Protein AF-A0A7J7T805-F1 (afdb_monomer_lite)

InterPro domains:
  IPR003048 P2X5 purinoceptor [PR01312] (1-13)
  IPR003048 P2X5 purinoceptor [PR01312] (58-68)
  IPR003048 P2X5 purinoceptor [PR01312] (119-128)
  IPR027309 P2X purinoreceptor extracellular domain superfamily [G3DSA:2.60.490.10] (59-157)
  IPR059116 ATP P2X receptor-like [PF00864] (14-160)
  IPR059116 ATP P2X receptor-like [PTHR10125] (1-160)

Secondary structure (DSSP, 8-state):
--SSHHHHHHHHHS------------HHHHHHHHHHHHHHHHHIIIIIIIIS-TTS-----------------EEEEETTTEEEEE-HHHHEESTT--S--EE---EE--TT--SEEEEPPTTSTT-B-SSGGGS-TTPBPTTSSSEEEEEEEEPTTS-EEEEEEE----EE-

Sequence (173 aa):
MGQASCKGLYQSLFDYKTEKYVIAKNKKVGLLYRLLQVSILTYLVVWVFLVKKSYQDTDTSLQSSIITKVKGVIFTNTSELGERLWDVADYVIPPQGENVFFVITNLVVTPNQRQETCAENESIPDAVCSEDSDCPPGEPVVTGNGVRTGRCLRAENMQRNITLNSFKSKYFN

Structure (mmCIF, N/CA/C/O backbone):
data_AF-A0A7J7T805-F1
#
_entry.id   AF-A0A7J7T805-F1
#
loop_
_atom_site.group_PDB
_atom_site.id
_atom_site.type_symbol
_atom_site.label_atom_id
_atom_site.label_alt_id
_atom_site.label_comp_id
_atom_site.label_asym_id
_atom_site.label_entity_id
_atom_site.label_seq_id
_atom_site.pdbx_PDB_ins_code
_atom_site.Cartn_x
_atom_site.Cartn_y
_atom_site.Cartn_z
_atom_site.occupancy
_atom_site.B_iso_or_equiv
_atom_site.auth_seq_id
_atom_site.auth_comp_id
_atom_site.auth_asym_id
_atom_site.auth_atom_id
_atom_site.pdbx_PDB_model_num
ATOM 1 N N . MET A 1 1 ? -88.571 -2.869 33.877 1.00 44.78 1 MET A N 1
ATOM 2 C CA . MET A 1 1 ? -87.508 -3.869 34.137 1.00 44.78 1 MET A CA 1
ATOM 3 C C . MET A 1 1 ? -86.268 -3.443 33.356 1.00 44.78 1 MET A C 1
ATOM 5 O O . MET A 1 1 ? -86.334 -3.485 32.141 1.00 44.78 1 MET A O 1
ATOM 9 N N . GLY A 1 2 ? -85.193 -2.935 33.977 1.00 53.47 2 GLY A N 1
ATOM 10 C CA . GLY A 1 2 ? -84.053 -2.442 33.171 1.00 53.47 2 GLY A CA 1
ATOM 11 C C . GLY A 1 2 ? -82.793 -1.940 33.889 1.00 53.47 2 GLY A C 1
ATOM 12 O O . GLY A 1 2 ? -81.775 -1.762 33.237 1.00 53.47 2 GLY A O 1
ATOM 13 N N . GLN A 1 3 ? -82.793 -1.751 35.213 1.00 50.09 3 GLN A N 1
ATOM 14 C CA . GLN A 1 3 ? -81.617 -1.203 35.916 1.00 50.09 3 GLN A CA 1
ATOM 15 C C . GLN A 1 3 ? -80.627 -2.250 36.467 1.00 50.09 3 GLN A C 1
ATOM 17 O O . GLN A 1 3 ? -79.550 -1.879 36.925 1.00 50.09 3 GLN A O 1
ATOM 22 N N . ALA A 1 4 ? -80.939 -3.550 36.400 1.00 52.41 4 ALA A N 1
ATOM 23 C CA . ALA A 1 4 ? -80.093 -4.598 36.987 1.00 52.41 4 ALA A CA 1
ATOM 24 C C . ALA A 1 4 ? -78.993 -5.147 36.047 1.00 52.41 4 ALA A C 1
ATOM 26 O O . ALA A 1 4 ? -78.004 -5.685 36.530 1.00 52.41 4 ALA A O 1
ATOM 27 N N . SER A 1 5 ? -79.120 -4.997 34.720 1.00 56.41 5 SER A N 1
ATOM 28 C CA . SER A 1 5 ? -78.220 -5.651 33.746 1.00 56.41 5 SER A CA 1
ATOM 29 C C . SER A 1 5 ? -76.964 -4.830 33.396 1.00 56.41 5 SER A C 1
ATOM 31 O O . SER A 1 5 ? -75.883 -5.393 33.241 1.00 56.41 5 SER A O 1
ATOM 33 N N . CYS A 1 6 ? -77.058 -3.494 33.368 1.00 57.91 6 CYS A N 1
ATOM 34 C CA . CYS A 1 6 ? -75.930 -2.626 32.997 1.00 57.91 6 CYS A CA 1
ATOM 35 C C . CYS A 1 6 ? -74.839 -2.555 34.089 1.00 57.91 6 CYS A C 1
ATOM 37 O O . CYS A 1 6 ? -73.653 -2.485 33.780 1.00 57.91 6 CYS A O 1
ATOM 39 N N . LYS A 1 7 ? -75.205 -2.663 35.377 1.00 56.72 7 LYS A N 1
ATOM 40 C CA . LYS A 1 7 ? -74.223 -2.692 36.480 1.00 56.72 7 LYS A CA 1
ATOM 41 C C . LYS A 1 7 ? -73.343 -3.953 36.476 1.00 56.72 7 LYS A C 1
ATOM 43 O O . LYS A 1 7 ? -72.155 -3.843 36.757 1.00 56.72 7 LYS A O 1
ATOM 48 N N . GLY A 1 8 ? -73.894 -5.115 36.111 1.00 61.69 8 GLY A N 1
ATOM 49 C CA . GLY A 1 8 ? -73.147 -6.383 36.082 1.00 61.69 8 GLY A CA 1
ATOM 50 C C . GLY A 1 8 ? -72.118 -6.475 34.947 1.00 61.69 8 GLY A C 1
ATOM 51 O O . GLY A 1 8 ? -71.044 -7.039 35.136 1.00 61.69 8 GLY A O 1
ATOM 52 N N . LEU A 1 9 ? -72.407 -5.863 33.791 1.00 60.50 9 LEU A N 1
ATOM 53 C CA . LEU A 1 9 ? -71.487 -5.802 32.644 1.00 60.50 9 LEU A CA 1
ATOM 54 C C . LEU A 1 9 ? -70.268 -4.904 32.907 1.00 60.50 9 LEU A C 1
ATOM 56 O O . LEU A 1 9 ? -69.151 -5.271 32.548 1.00 60.50 9 LEU A O 1
ATOM 60 N N . TYR A 1 10 ? -70.460 -3.762 33.577 1.00 60.12 10 TYR A N 1
ATOM 61 C CA . TYR A 1 10 ? -69.353 -2.869 33.939 1.00 60.12 10 TYR A CA 1
ATOM 62 C C . TYR A 1 10 ? -68.391 -3.502 34.952 1.00 60.12 10 TYR A C 1
ATOM 64 O O . TYR A 1 10 ? -67.185 -3.311 34.836 1.00 60.12 10 TYR A O 1
ATOM 72 N N . GLN A 1 11 ? -68.886 -4.291 35.910 1.00 61.44 11 GLN A N 1
ATOM 73 C CA . GLN A 1 11 ? -68.019 -4.995 36.864 1.00 61.44 11 GLN A CA 1
ATOM 74 C C . GLN A 1 11 ? -67.167 -6.082 36.199 1.00 61.44 11 GLN A C 1
ATOM 76 O O . GLN A 1 11 ? -65.992 -6.202 36.525 1.00 61.44 11 GLN A O 1
ATOM 81 N N . SER A 1 12 ? -67.704 -6.789 35.201 1.00 64.06 12 SER A N 1
ATOM 82 C CA . SER A 1 12 ? -66.972 -7.857 34.509 1.00 64.06 12 SER A CA 1
ATOM 83 C C . SER A 1 12 ? -65.852 -7.365 33.577 1.00 64.06 12 SER A C 1
ATOM 85 O O . SER A 1 12 ? -64.929 -8.129 33.310 1.00 64.06 12 SER A O 1
ATOM 87 N N . LEU A 1 13 ? -65.912 -6.130 33.056 1.00 69.38 13 LEU A N 1
ATOM 88 C CA . LEU A 1 13 ? -64.846 -5.549 32.214 1.00 69.38 13 LEU A CA 1
ATOM 89 C C . LEU A 1 13 ? -63.672 -4.990 33.031 1.00 69.38 13 LEU A C 1
ATOM 91 O O . LEU A 1 13 ? -62.555 -4.918 32.525 1.00 69.38 13 LEU A O 1
ATOM 95 N N . PHE A 1 14 ? -63.918 -4.609 34.286 1.00 68.56 14 PHE A N 1
ATOM 96 C CA . PHE A 1 14 ? -62.882 -4.173 35.227 1.00 68.56 14 PHE A CA 1
ATOM 97 C C . PHE A 1 14 ? -62.339 -5.318 36.096 1.00 68.56 14 PHE A C 1
ATOM 99 O O . PHE A 1 14 ? -61.495 -5.081 36.963 1.00 68.56 14 PHE A O 1
ATOM 106 N N . ASP A 1 15 ? -62.770 -6.558 35.848 1.00 70.81 15 ASP A N 1
ATOM 107 C CA . ASP A 1 15 ? -62.237 -7.740 36.519 1.00 70.81 15 ASP A CA 1
ATOM 108 C C . ASP A 1 15 ? -60.853 -8.095 35.960 1.00 70.81 15 ASP A C 1
ATOM 110 O O . ASP A 1 15 ? -60.664 -8.925 35.069 1.00 70.81 15 ASP A O 1
ATOM 114 N N . TYR A 1 16 ? -59.842 -7.450 36.531 1.00 77.88 16 TYR A N 1
ATOM 115 C CA . TYR A 1 16 ? -58.452 -7.843 36.388 1.00 77.88 16 TYR A CA 1
ATOM 116 C C . TYR A 1 16 ? -58.194 -9.084 37.250 1.00 77.88 16 TYR A C 1
ATOM 118 O O . TYR A 1 16 ? -58.009 -9.019 38.468 1.00 77.88 16 TYR A O 1
ATOM 126 N N . LYS A 1 17 ? -58.192 -10.250 36.606 1.00 72.38 17 LYS A N 1
ATOM 127 C CA . LYS A 1 17 ? -57.869 -11.515 37.264 1.00 72.38 17 LYS A CA 1
ATOM 128 C C . LYS A 1 17 ? -56.359 -11.597 37.486 1.00 72.38 17 LYS A C 1
ATOM 130 O O . LYS A 1 17 ? -55.594 -11.813 36.552 1.00 72.38 17 LYS A O 1
ATOM 135 N N . THR A 1 18 ? -55.932 -11.408 38.729 1.00 78.56 18 THR A N 1
ATOM 136 C CA . THR A 1 18 ? -54.527 -11.530 39.133 1.00 78.56 18 THR A CA 1
ATOM 137 C C . THR A 1 18 ? -54.179 -12.981 39.441 1.00 78.56 18 THR A C 1
ATOM 139 O O . THR A 1 18 ? -54.971 -13.701 40.053 1.00 78.56 18 THR A O 1
ATOM 142 N N . GLU A 1 19 ? -52.979 -13.414 39.063 1.00 78.75 19 GLU A N 1
ATOM 143 C CA . GLU A 1 19 ? -52.483 -14.740 39.427 1.00 78.75 19 GLU A CA 1
ATOM 144 C C . GLU A 1 19 ? -52.330 -14.851 40.949 1.00 78.75 19 GLU A C 1
ATOM 146 O O . GLU A 1 19 ? -51.730 -13.996 41.60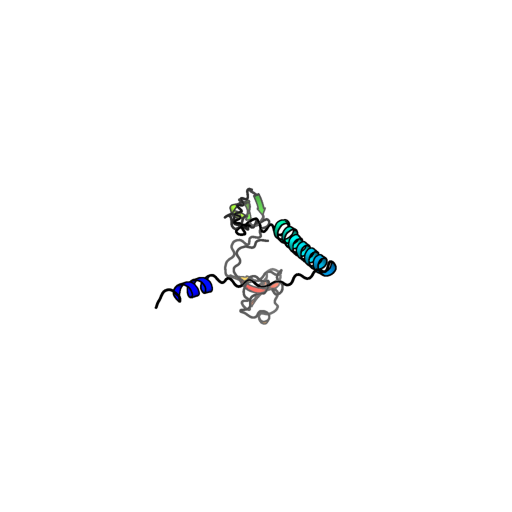8 1.00 78.75 19 GLU A O 1
ATOM 151 N N . LYS A 1 20 ? -52.912 -15.902 41.534 1.00 78.06 20 LYS A N 1
ATOM 152 C CA . LYS A 1 20 ? -52.889 -16.116 42.981 1.00 78.06 20 LYS A CA 1
ATOM 153 C C . LYS A 1 20 ? -51.623 -16.891 43.348 1.00 78.06 20 LYS A C 1
ATOM 155 O O . LYS A 1 20 ? -51.576 -18.111 43.222 1.00 78.06 20 LYS A O 1
ATOM 160 N N . TYR A 1 21 ? -50.592 -16.182 43.795 1.00 80.38 21 TYR A N 1
ATOM 161 C CA . TYR A 1 21 ? -49.319 -16.792 44.184 1.00 80.38 21 TYR A CA 1
ATOM 162 C C . TYR A 1 21 ? -49.421 -17.516 45.532 1.00 80.38 21 TYR A C 1
ATOM 164 O O . TYR A 1 21 ? -49.968 -16.987 46.503 1.00 80.38 21 TYR A O 1
ATOM 172 N N . VAL A 1 22 ? -48.846 -18.717 45.616 1.00 78.31 22 VAL A N 1
ATOM 173 C CA . VAL A 1 22 ? -48.717 -19.469 46.872 1.00 78.31 22 VAL A CA 1
ATOM 174 C C . VAL A 1 22 ? -47.341 -19.187 47.472 1.00 78.31 22 VAL A C 1
ATOM 176 O O . VAL A 1 22 ? -46.311 -19.503 46.881 1.00 78.31 22 VAL A O 1
ATOM 179 N N . ILE A 1 23 ? -47.311 -18.577 48.657 1.00 80.25 23 ILE A N 1
ATOM 180 C CA . ILE A 1 23 ? -46.065 -18.186 49.327 1.00 80.25 23 ILE A CA 1
ATOM 181 C C . ILE A 1 23 ? -45.507 -19.385 50.103 1.00 80.25 23 ILE A C 1
ATOM 183 O O . ILE A 1 23 ? -45.983 -19.717 51.190 1.00 80.25 23 ILE A O 1
ATOM 187 N N . ALA A 1 24 ? -44.464 -20.023 49.572 1.00 80.12 24 ALA A N 1
ATOM 188 C CA . ALA A 1 24 ? -43.743 -21.083 50.271 1.00 80.12 24 ALA A CA 1
ATOM 189 C C . ALA A 1 24 ? -42.813 -20.494 51.353 1.00 80.12 24 ALA A C 1
ATOM 191 O O . ALA A 1 24 ? -41.797 -19.869 51.053 1.00 80.12 24 ALA A O 1
ATOM 192 N N . LYS A 1 25 ? -43.129 -20.712 52.637 1.00 81.06 25 LYS A N 1
ATOM 193 C CA . LYS A 1 25 ? -42.330 -20.234 53.784 1.00 81.06 25 LYS A CA 1
ATOM 194 C C . LYS A 1 25 ? -41.141 -21.155 54.098 1.00 81.06 25 LYS A C 1
ATOM 196 O O . LYS A 1 25 ? -41.041 -21.700 55.193 1.00 81.06 25 LYS A O 1
ATOM 201 N N . ASN A 1 26 ? -40.226 -21.331 53.143 1.00 85.81 26 ASN A N 1
ATOM 202 C CA . ASN A 1 26 ? -39.006 -22.121 53.339 1.00 85.81 26 ASN A CA 1
ATOM 203 C C . ASN A 1 26 ? -37.746 -21.268 53.122 1.00 85.81 26 ASN A C 1
ATOM 205 O O . ASN A 1 26 ? -37.512 -20.758 52.025 1.00 85.81 26 ASN A O 1
ATOM 209 N N . LYS A 1 27 ? -36.901 -21.156 54.159 1.00 87.00 27 LYS A N 1
ATOM 210 C CA . LYS A 1 27 ? -35.653 -20.372 54.113 1.00 87.00 27 LYS A CA 1
ATOM 211 C C . LYS A 1 27 ? -34.693 -20.837 53.011 1.00 87.00 27 LYS A C 1
ATOM 213 O O . LYS A 1 27 ? -34.044 -19.993 52.405 1.00 87.00 27 LYS A O 1
ATOM 218 N N . LYS A 1 28 ? -34.612 -22.144 52.721 1.00 88.44 28 LYS A N 1
ATOM 219 C CA . LYS A 1 28 ? -33.693 -22.683 51.699 1.00 88.44 28 LYS A CA 1
ATOM 220 C C . LYS A 1 28 ? -34.098 -22.256 50.287 1.00 88.44 28 LYS A C 1
ATOM 222 O O . LYS A 1 28 ? -33.267 -21.771 49.527 1.00 88.44 28 LYS A O 1
ATOM 227 N N . VAL A 1 29 ? -35.385 -22.387 49.965 1.00 89.56 29 VAL A N 1
ATOM 228 C CA . VAL A 1 29 ? -35.936 -22.020 48.649 1.00 89.56 29 VAL A CA 1
ATOM 229 C C . VAL A 1 29 ? -35.877 -20.505 48.441 1.00 89.56 29 VAL A C 1
ATOM 231 O O . VAL A 1 29 ? -35.478 -20.045 47.376 1.00 89.56 29 VAL A O 1
ATOM 234 N N . GLY A 1 30 ? -36.187 -19.721 49.480 1.00 90.31 30 GLY A N 1
ATOM 235 C CA . GLY A 1 30 ? -36.070 -18.263 49.427 1.00 90.31 30 GLY A CA 1
ATOM 236 C C . GLY A 1 30 ? -34.630 -17.782 49.219 1.00 90.31 30 GLY A C 1
ATOM 237 O O . GLY A 1 30 ? -34.404 -16.874 48.423 1.00 90.31 30 GLY A O 1
ATOM 238 N N . LEU A 1 31 ? -33.651 -18.410 49.883 1.00 92.81 31 LEU A N 1
ATOM 239 C CA . LEU A 1 31 ? -32.236 -18.076 49.702 1.00 92.81 31 LEU A CA 1
ATOM 240 C C . LEU A 1 31 ? -31.758 -18.385 48.277 1.00 92.81 31 LEU A C 1
ATOM 242 O O . LEU A 1 31 ? -31.100 -17.544 47.672 1.00 92.81 31 LEU A O 1
ATOM 246 N N . LEU A 1 32 ? -32.131 -19.544 47.725 1.00 93.62 32 LEU A N 1
ATOM 247 C CA . LEU A 1 32 ? -31.819 -19.908 46.338 1.00 93.62 32 LEU A CA 1
ATOM 248 C C . LEU A 1 32 ? -32.368 -18.875 45.351 1.00 93.62 32 LEU A C 1
ATOM 250 O O . LEU A 1 32 ? -31.631 -18.389 44.496 1.00 93.62 32 LEU A O 1
ATOM 254 N N . TYR A 1 33 ? -33.635 -18.485 45.513 1.00 92.50 33 TYR A N 1
ATOM 255 C CA . TYR A 1 33 ? -34.262 -17.499 44.636 1.00 92.50 33 TYR A CA 1
ATOM 256 C C . TYR A 1 33 ? -33.590 -16.121 44.747 1.00 92.50 33 TYR A C 1
ATOM 258 O O . TYR A 1 33 ? -33.373 -15.451 43.739 1.00 92.50 33 TYR A O 1
ATOM 266 N N . ARG A 1 34 ? -33.190 -15.707 45.959 1.00 94.56 34 ARG A N 1
ATOM 267 C CA . ARG A 1 34 ? -32.461 -14.448 46.182 1.00 94.56 34 ARG A CA 1
ATOM 268 C C . ARG A 1 34 ? -31.053 -14.462 45.589 1.00 94.56 34 ARG A C 1
ATOM 270 O O . ARG A 1 34 ? -30.663 -13.471 44.982 1.00 94.56 34 ARG A O 1
ATOM 277 N N . LEU A 1 35 ? -30.308 -15.559 45.722 1.00 96.38 35 LEU A N 1
ATOM 278 C CA . LEU A 1 35 ? -28.974 -15.693 45.124 1.00 96.38 35 LEU A CA 1
ATOM 279 C C . LEU A 1 35 ? -29.035 -15.675 43.597 1.00 96.38 35 LEU A C 1
ATOM 281 O O . LEU A 1 35 ? -28.234 -14.997 42.960 1.00 96.38 35 LEU A O 1
ATOM 285 N N . LEU A 1 36 ? -30.014 -16.369 43.017 1.00 96.25 36 LEU A N 1
ATOM 286 C CA . LEU A 1 36 ? -30.225 -16.391 41.573 1.00 96.25 36 LEU A CA 1
ATOM 287 C C . LEU A 1 36 ? -30.596 -14.995 41.054 1.00 96.25 36 LEU A C 1
ATOM 289 O O . LEU A 1 36 ? -30.018 -14.528 40.075 1.00 96.25 36 LEU A O 1
ATOM 293 N N . GLN A 1 37 ? -31.478 -14.283 41.764 1.00 94.69 37 GLN A N 1
ATOM 294 C CA . GLN A 1 37 ? -31.824 -12.899 41.442 1.00 94.69 37 GLN A CA 1
ATOM 295 C C . GLN A 1 37 ? -30.594 -11.978 41.479 1.00 94.69 37 GLN A C 1
ATOM 297 O O . GLN A 1 37 ? -30.385 -11.211 40.543 1.00 94.69 37 GLN A O 1
ATOM 302 N N . VAL A 1 38 ? -29.763 -12.065 42.524 1.00 96.94 38 VAL A N 1
ATOM 303 C CA . VAL A 1 38 ? -28.528 -11.267 42.632 1.00 96.94 38 VAL A CA 1
ATOM 304 C C . VAL A 1 38 ? -27.536 -11.632 41.530 1.00 96.94 38 VAL A C 1
ATOM 306 O O . VAL A 1 38 ? -26.941 -10.737 40.945 1.00 96.94 38 VAL A O 1
ATOM 309 N N . SER A 1 39 ? -27.380 -12.914 41.197 1.00 96.88 39 SER A N 1
ATOM 310 C CA . SER A 1 39 ? -26.486 -13.360 40.123 1.00 96.88 39 SER A CA 1
ATOM 311 C C . SER A 1 39 ? -26.865 -12.752 38.770 1.00 96.88 39 SER A C 1
ATOM 313 O O . SER A 1 39 ? -26.000 -12.192 38.095 1.00 96.88 39 SER A O 1
ATOM 315 N N . ILE A 1 40 ? -28.154 -12.782 38.412 1.00 96.88 40 ILE A N 1
ATOM 316 C CA . ILE A 1 40 ? -28.650 -12.169 37.171 1.00 96.88 40 ILE A CA 1
ATOM 317 C C . ILE A 1 40 ? -28.417 -10.655 37.189 1.00 96.88 40 ILE A C 1
ATOM 319 O O . ILE A 1 40 ? -27.937 -10.088 36.209 1.00 96.88 40 ILE A O 1
ATOM 323 N N . LEU A 1 41 ? -28.727 -9.997 38.307 1.00 96.31 41 LEU A N 1
ATOM 324 C CA . LEU A 1 41 ? -28.606 -8.546 38.433 1.00 96.31 41 LEU A CA 1
ATOM 325 C C . LEU A 1 41 ? -27.137 -8.100 38.331 1.00 96.31 41 LEU A C 1
ATOM 327 O O . LEU A 1 41 ? -26.826 -7.171 37.590 1.00 96.31 41 LEU A O 1
ATOM 331 N N . THR A 1 42 ? -26.220 -8.819 38.982 1.00 96.88 42 THR A N 1
ATOM 332 C CA . THR A 1 42 ? -24.773 -8.590 38.879 1.00 96.88 42 THR A CA 1
ATOM 333 C C . THR A 1 42 ? -24.263 -8.818 37.460 1.00 96.88 42 THR A C 1
ATOM 335 O O . THR A 1 42 ? -23.474 -8.012 36.975 1.00 96.88 42 THR A O 1
ATOM 338 N N . TYR A 1 43 ? -24.717 -9.869 36.769 1.00 95.50 43 TYR A N 1
ATOM 339 C CA . TYR A 1 43 ? -24.339 -10.100 35.374 1.00 95.50 43 TYR A CA 1
ATOM 340 C C . TYR A 1 43 ? -24.755 -8.924 34.487 1.00 95.50 43 TYR A C 1
ATOM 342 O O . TYR A 1 43 ? -23.927 -8.398 33.750 1.00 95.50 43 TYR A O 1
ATOM 350 N N . LEU A 1 44 ? -25.999 -8.452 34.605 1.00 95.56 44 LEU A N 1
ATOM 351 C CA . LEU A 1 44 ? -26.466 -7.301 33.833 1.00 95.56 44 LEU A CA 1
ATOM 352 C C . LEU A 1 44 ? -25.630 -6.050 34.130 1.00 95.56 44 LEU A C 1
ATOM 354 O O . LEU A 1 44 ? -25.111 -5.430 33.208 1.00 95.56 44 LEU A O 1
ATOM 358 N N . VAL A 1 45 ? -25.426 -5.702 35.402 1.00 95.19 45 VAL A N 1
ATOM 359 C CA . VAL A 1 45 ? -24.669 -4.495 35.774 1.00 95.19 45 VAL A CA 1
ATOM 360 C C . VAL A 1 45 ? -23.205 -4.581 35.335 1.00 95.19 45 VAL A C 1
ATOM 362 O O . VAL A 1 45 ? -22.697 -3.672 34.683 1.00 95.19 45 VAL A O 1
ATOM 365 N N . VAL A 1 46 ? -22.510 -5.671 35.651 1.00 95.12 46 VAL A N 1
ATOM 366 C CA . VAL A 1 46 ? -21.073 -5.776 35.372 1.00 95.12 46 VAL A CA 1
ATOM 367 C C . VAL A 1 46 ? -20.821 -6.004 33.886 1.00 95.12 46 VAL A C 1
ATOM 369 O O . VAL A 1 46 ? -20.042 -5.284 33.267 1.00 95.12 46 VAL A O 1
ATOM 372 N N . TRP A 1 47 ? -21.482 -6.986 33.280 1.00 93.94 47 TRP A N 1
ATOM 373 C CA . TRP A 1 47 ? -21.209 -7.343 31.893 1.00 93.94 47 TRP A CA 1
ATOM 374 C C . TRP A 1 47 ? -21.846 -6.359 30.909 1.00 93.94 47 TRP A C 1
ATOM 376 O O . TRP A 1 47 ? -21.166 -5.817 30.037 1.00 93.94 47 TRP A O 1
ATOM 386 N N . VAL A 1 48 ? -23.149 -6.101 31.041 1.00 93.44 48 VAL A N 1
ATOM 387 C CA . VAL A 1 48 ? -23.888 -5.310 30.044 1.00 93.44 48 VAL A CA 1
ATOM 388 C C . VAL A 1 48 ? -23.614 -3.816 30.210 1.00 93.44 48 VAL A C 1
ATOM 390 O O . VAL A 1 48 ? -23.345 -3.126 29.224 1.00 93.44 48 VAL A O 1
ATOM 393 N N . PHE A 1 49 ? -23.625 -3.305 31.443 1.00 91.00 49 PHE A N 1
ATOM 394 C CA . PHE A 1 49 ? -23.407 -1.875 31.664 1.00 91.00 49 PHE A CA 1
ATOM 395 C C . PHE A 1 49 ? -21.929 -1.500 31.732 1.00 91.00 49 PHE A C 1
ATOM 397 O O . PHE A 1 49 ? -21.535 -0.584 31.021 1.00 91.00 49 PHE A O 1
ATOM 404 N N . LEU A 1 50 ? -21.090 -2.177 32.525 1.00 90.56 50 LEU A N 1
ATOM 405 C CA . LEU A 1 50 ? -19.687 -1.750 32.660 1.00 90.56 50 LEU A CA 1
ATOM 406 C C . LEU A 1 50 ? -18.807 -2.191 31.482 1.00 90.56 50 LEU A C 1
ATOM 408 O O . LEU A 1 50 ? -18.075 -1.366 30.937 1.00 90.56 50 LEU A O 1
ATOM 412 N N . VAL A 1 51 ? -18.867 -3.466 31.075 1.00 90.44 51 VAL A N 1
ATOM 413 C CA . VAL A 1 51 ? -17.988 -3.992 30.009 1.00 90.44 51 VAL A CA 1
ATOM 414 C C . VAL A 1 51 ? -18.481 -3.580 28.627 1.00 90.44 51 VAL A C 1
ATOM 416 O O . VAL A 1 51 ? -17.719 -3.020 27.842 1.00 90.44 51 VAL A O 1
ATOM 419 N N . LYS A 1 52 ? -19.755 -3.843 28.314 1.00 88.06 52 LYS A N 1
ATOM 420 C CA . LYS A 1 52 ? -20.330 -3.504 27.004 1.00 88.06 52 LYS A CA 1
ATOM 421 C C . LYS A 1 52 ? -20.700 -2.031 26.855 1.00 88.06 52 LYS A C 1
ATOM 423 O O . LYS A 1 52 ? -20.992 -1.628 25.737 1.00 88.06 52 LYS A O 1
ATOM 428 N N . LYS A 1 53 ? -20.677 -1.244 27.942 1.00 89.44 53 LYS A N 1
ATOM 429 C CA . LYS A 1 53 ? -21.050 0.181 27.951 1.00 89.44 53 LYS A CA 1
ATOM 430 C C . LYS A 1 53 ? -22.354 0.449 27.202 1.00 89.44 53 LYS A C 1
ATOM 432 O O . LYS A 1 53 ? -22.486 1.462 26.533 1.00 89.44 53 LYS A O 1
ATOM 437 N N . SER A 1 54 ? -23.339 -0.442 27.358 1.00 79.25 54 SER A N 1
ATOM 438 C CA . SER A 1 54 ? -24.609 -0.394 26.614 1.00 79.25 54 SER A CA 1
ATOM 439 C C . SER A 1 54 ? -25.449 0.864 26.883 1.00 79.25 54 SER A C 1
ATOM 441 O O . SER A 1 54 ? -26.478 1.054 26.246 1.00 79.25 54 SER A O 1
ATOM 443 N N . TYR A 1 55 ? -25.047 1.691 27.850 1.00 84.44 55 TYR A N 1
ATOM 444 C CA . TYR A 1 55 ? -25.642 2.996 28.124 1.00 84.44 55 TYR A CA 1
ATOM 445 C C . TYR A 1 55 ? -25.135 4.102 27.178 1.00 84.44 55 TYR A C 1
ATOM 447 O O . TYR A 1 55 ? -25.643 5.217 27.238 1.00 84.44 55 TYR A O 1
ATOM 455 N N . GLN A 1 56 ? -24.119 3.825 26.355 1.00 82.81 56 GLN A N 1
ATOM 456 C CA . GLN A 1 56 ? -23.587 4.730 25.338 1.00 82.81 56 GLN A CA 1
ATOM 457 C C . GLN A 1 56 ? -23.916 4.189 23.947 1.00 82.81 56 GLN A C 1
ATOM 459 O O . GLN A 1 56 ? -23.605 3.038 23.643 1.00 82.81 56 GLN A O 1
ATOM 464 N N . ASP A 1 57 ? -24.484 5.040 23.095 1.00 77.50 57 ASP A N 1
ATOM 465 C CA . ASP A 1 57 ? -24.568 4.778 21.661 1.00 77.50 57 ASP A CA 1
ATOM 466 C C . ASP A 1 57 ? -23.171 4.957 21.055 1.00 77.50 57 ASP A C 1
ATOM 468 O O . ASP A 1 57 ? -22.587 6.041 21.095 1.00 77.50 57 ASP A O 1
ATOM 472 N N . THR A 1 58 ? -22.591 3.870 20.547 1.00 74.94 58 THR A N 1
ATOM 473 C CA . THR A 1 58 ? -21.303 3.913 19.848 1.00 74.94 58 THR A CA 1
ATOM 474 C C . THR A 1 58 ? -21.539 4.115 18.359 1.00 74.94 58 THR A C 1
ATOM 476 O O . THR A 1 58 ? -21.994 3.190 17.679 1.00 74.94 58 THR A O 1
ATOM 479 N N . ASP A 1 59 ? -21.181 5.287 17.842 1.00 76.94 59 ASP A N 1
ATOM 480 C CA . ASP A 1 59 ? -21.170 5.534 16.402 1.00 76.94 59 ASP A CA 1
ATOM 481 C C . ASP A 1 59 ? -20.117 4.649 15.723 1.00 76.94 59 ASP A C 1
ATOM 483 O O . ASP A 1 59 ? -18.914 4.754 15.964 1.00 76.94 59 ASP A O 1
ATOM 487 N N . THR A 1 60 ? -20.591 3.740 14.872 1.00 71.62 60 THR A N 1
ATOM 488 C CA . THR A 1 60 ? -19.752 2.805 14.101 1.00 71.62 60 THR A CA 1
ATOM 489 C C . THR A 1 60 ? -19.354 3.358 12.733 1.00 71.62 60 THR A C 1
ATOM 491 O O . THR A 1 60 ? -18.503 2.782 12.057 1.00 71.62 60 THR A O 1
ATOM 494 N N . SER A 1 61 ? -19.906 4.502 12.323 1.00 64.69 61 SER A N 1
ATOM 495 C CA . SER A 1 61 ? -19.552 5.184 11.078 1.00 64.69 61 SER A CA 1
ATOM 496 C C . SER A 1 61 ? -18.359 6.116 11.287 1.00 64.69 61 SER A C 1
ATOM 498 O O . SER A 1 61 ? -18.478 7.341 11.228 1.00 64.69 61 SER A O 1
ATOM 500 N N . LEU A 1 62 ? -17.193 5.531 11.553 1.00 69.31 62 LEU A N 1
ATOM 501 C CA . LEU A 1 62 ? -15.932 6.265 11.619 1.00 69.31 62 LEU A CA 1
ATOM 502 C C . LEU A 1 62 ? -15.528 6.669 10.194 1.00 69.31 62 LEU A C 1
ATOM 504 O O . LEU A 1 62 ? -14.880 5.917 9.471 1.00 69.31 62 LEU A O 1
ATOM 508 N N . GLN A 1 63 ? -15.957 7.855 9.767 1.00 72.00 63 GLN A N 1
ATOM 509 C CA . GLN A 1 63 ? -15.473 8.474 8.537 1.00 72.00 63 GLN A CA 1
ATOM 510 C C . GLN A 1 63 ? -14.111 9.110 8.821 1.00 72.00 63 GLN A C 1
ATOM 512 O O . GLN A 1 63 ? -14.019 10.260 9.247 1.00 72.00 63 GLN A O 1
ATOM 517 N N . SER A 1 64 ? -13.039 8.342 8.636 1.00 72.62 64 SER A N 1
ATOM 518 C CA . SER A 1 64 ? -11.674 8.861 8.674 1.00 72.62 64 SER A CA 1
ATOM 519 C C . SER A 1 64 ? -11.233 9.265 7.267 1.00 72.62 64 SER A C 1
ATOM 521 O O . SER A 1 64 ? -11.280 8.474 6.329 1.00 72.62 64 SER A O 1
ATOM 523 N N . SER A 1 65 ? -10.797 10.517 7.121 1.00 78.75 65 SER A N 1
ATOM 524 C CA . SER A 1 65 ? -10.170 11.026 5.900 1.00 78.75 65 SER A CA 1
ATOM 525 C C . SER A 1 65 ? -8.704 11.299 6.195 1.00 78.75 65 SER A C 1
ATOM 527 O O . SER A 1 65 ? -8.385 12.132 7.043 1.00 78.75 65 SER A O 1
ATOM 529 N N . ILE A 1 66 ? -7.811 10.598 5.503 1.00 79.06 66 ILE A N 1
ATOM 530 C CA . ILE A 1 66 ? -6.366 10.783 5.617 1.00 79.06 66 ILE A CA 1
ATOM 531 C C . ILE A 1 66 ? -5.911 11.553 4.379 1.00 79.06 66 ILE A C 1
ATOM 533 O O . ILE A 1 66 ? -6.196 11.147 3.260 1.00 79.06 66 ILE A O 1
ATOM 537 N N . ILE A 1 67 ? -5.221 12.676 4.583 1.00 81.06 67 ILE A N 1
ATOM 538 C CA . ILE A 1 67 ? -4.640 13.471 3.497 1.00 81.06 67 ILE A CA 1
ATOM 539 C C . ILE A 1 67 ? -3.129 13.454 3.681 1.00 81.06 67 ILE A C 1
ATOM 541 O O . ILE A 1 67 ? -2.601 14.046 4.626 1.00 81.06 67 ILE A O 1
ATOM 545 N N . THR A 1 68 ? -2.427 12.771 2.782 1.00 81.88 68 THR A N 1
ATOM 546 C CA . THR A 1 68 ? -0.965 12.661 2.810 1.00 81.88 68 THR A CA 1
ATOM 547 C C . THR A 1 68 ? -0.338 13.522 1.728 1.00 81.88 68 THR A C 1
ATOM 549 O O . THR A 1 68 ? -0.712 13.441 0.561 1.00 81.88 68 THR A O 1
ATOM 552 N N . LYS A 1 69 ? 0.654 14.333 2.107 1.00 85.38 69 LYS A N 1
ATOM 553 C CA . LYS A 1 69 ? 1.429 15.168 1.185 1.00 85.38 69 LYS A CA 1
ATOM 554 C C . LYS A 1 69 ? 2.915 14.894 1.361 1.00 85.38 69 LYS A C 1
ATOM 556 O O . LYS A 1 69 ? 3.487 15.215 2.401 1.00 85.38 69 LYS A O 1
ATOM 561 N N . VAL A 1 70 ? 3.535 14.343 0.328 1.00 85.75 70 VAL A N 1
ATOM 562 C CA . VAL A 1 70 ? 4.980 14.106 0.284 1.00 85.75 70 VAL A CA 1
ATOM 563 C C . VAL A 1 70 ? 5.693 15.391 -0.151 1.00 85.75 70 VAL A C 1
ATOM 565 O O . VAL A 1 70 ? 5.158 16.177 -0.933 1.00 85.75 70 VAL A O 1
ATOM 568 N N . LYS A 1 71 ? 6.888 15.636 0.393 1.00 88.56 71 LYS A N 1
ATOM 569 C CA . LYS A 1 71 ? 7.774 16.740 0.009 1.00 88.56 71 LYS A CA 1
ATOM 570 C C . LYS A 1 71 ? 9.191 16.209 -0.136 1.00 88.56 71 LYS A C 1
ATOM 572 O O . LYS A 1 71 ? 9.658 15.492 0.745 1.00 88.56 71 LYS A O 1
ATOM 577 N N . GLY A 1 72 ? 9.870 16.605 -1.200 1.00 89.75 72 GLY A N 1
ATOM 578 C CA . GLY A 1 72 ? 11.252 16.229 -1.447 1.00 89.75 72 GLY A CA 1
ATOM 579 C C . GLY A 1 72 ? 11.597 16.414 -2.914 1.00 89.75 72 GLY A C 1
ATOM 580 O O . GLY A 1 72 ? 10.726 16.319 -3.771 1.00 89.75 72 GLY A O 1
ATOM 581 N N . VAL A 1 73 ? 12.868 16.692 -3.175 1.00 91.00 73 VAL A N 1
ATOM 582 C CA . VAL A 1 73 ? 13.439 16.671 -4.520 1.00 91.00 73 VAL A CA 1
ATOM 583 C C . VAL A 1 73 ? 14.680 15.804 -4.473 1.00 91.00 73 VAL A C 1
ATOM 585 O O . VAL A 1 73 ? 15.431 15.844 -3.495 1.00 91.00 73 VAL A O 1
ATOM 588 N N . ILE A 1 74 ? 14.873 14.990 -5.501 1.00 88.69 74 ILE A N 1
ATOM 589 C CA . ILE A 1 74 ? 15.992 14.053 -5.572 1.00 88.69 74 ILE A CA 1
ATOM 590 C C . ILE A 1 74 ? 16.704 14.278 -6.893 1.00 88.69 74 ILE A C 1
ATOM 592 O O . ILE A 1 74 ? 16.073 14.442 -7.933 1.00 88.69 74 ILE A O 1
ATOM 596 N N . PHE A 1 75 ? 18.028 14.285 -6.853 1.00 88.62 75 PHE A N 1
ATOM 597 C CA . PHE A 1 75 ? 18.849 14.357 -8.048 1.00 88.62 75 PHE A CA 1
ATOM 598 C C . PHE A 1 75 ? 19.479 12.995 -8.301 1.00 88.62 75 PHE A C 1
ATOM 600 O O . PHE A 1 75 ? 20.138 12.444 -7.419 1.00 88.62 75 PHE A O 1
ATOM 607 N N . THR A 1 76 ? 19.278 12.452 -9.496 1.00 86.69 76 THR A N 1
ATOM 608 C CA . THR A 1 76 ? 19.912 11.201 -9.916 1.00 86.69 76 THR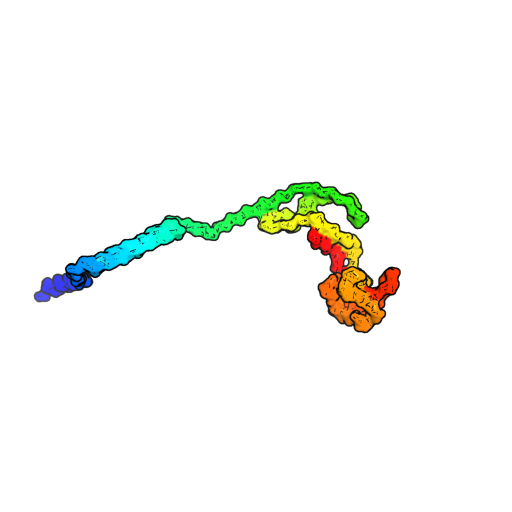 A CA 1
ATOM 609 C C . THR A 1 76 ? 20.779 11.458 -11.131 1.00 86.69 76 THR A C 1
ATOM 611 O O . THR A 1 76 ? 20.352 12.140 -12.064 1.00 86.69 76 THR A O 1
ATOM 614 N N . ASN A 1 77 ? 21.964 10.860 -11.139 1.00 86.56 77 ASN A N 1
ATOM 615 C CA . ASN A 1 77 ? 22.823 10.794 -12.308 1.00 86.56 77 ASN A CA 1
ATOM 616 C C . ASN A 1 77 ? 22.968 9.314 -12.684 1.00 86.56 77 ASN A C 1
ATOM 618 O O . ASN A 1 77 ? 23.564 8.535 -11.939 1.00 86.56 77 ASN A O 1
ATOM 622 N N . THR A 1 78 ? 22.344 8.915 -13.791 1.00 81.12 78 THR A N 1
ATOM 623 C CA . THR A 1 78 ? 22.371 7.532 -14.285 1.00 81.12 78 THR A CA 1
ATOM 624 C C . THR A 1 78 ? 22.813 7.533 -15.739 1.00 81.12 78 THR A C 1
ATOM 626 O O . THR A 1 78 ? 22.435 8.419 -16.500 1.00 81.12 78 THR A O 1
ATOM 629 N N . SER A 1 79 ? 23.579 6.522 -16.148 1.00 77.62 79 SER A N 1
ATOM 630 C CA . SER A 1 79 ? 24.104 6.388 -17.513 1.00 77.62 79 SER A CA 1
ATOM 631 C C . SER A 1 79 ? 23.024 6.422 -18.603 1.00 77.62 79 SER A C 1
ATOM 633 O O . SER A 1 79 ? 23.282 6.931 -19.687 1.00 77.62 79 SER A O 1
ATOM 635 N N . GLU A 1 80 ? 21.821 5.913 -18.323 1.00 75.94 80 GLU A N 1
ATOM 636 C CA . GLU A 1 80 ? 20.736 5.802 -19.313 1.00 75.94 80 GLU A CA 1
ATOM 637 C C . GLU A 1 80 ? 19.861 7.059 -19.434 1.00 75.94 80 GLU A C 1
ATOM 639 O O . GLU A 1 80 ? 19.338 7.346 -20.510 1.00 75.94 80 GLU A O 1
ATOM 644 N N . LEU A 1 81 ? 19.684 7.809 -18.341 1.00 77.31 81 LEU A N 1
ATOM 645 C CA . LEU A 1 81 ? 18.767 8.958 -18.271 1.00 77.31 81 LEU A CA 1
ATOM 646 C C . LEU A 1 81 ? 19.480 10.306 -18.083 1.00 77.31 81 LEU A C 1
ATOM 648 O O . LEU A 1 81 ? 18.836 11.351 -18.167 1.00 77.31 81 LEU A O 1
ATOM 652 N N . GLY A 1 82 ? 20.791 10.279 -17.842 1.00 83.81 82 GLY A N 1
ATOM 653 C CA . GLY A 1 82 ? 21.609 11.446 -17.546 1.00 83.81 82 GLY A CA 1
ATOM 654 C C . GLY A 1 82 ? 21.315 12.055 -16.176 1.00 83.81 82 GLY A C 1
ATOM 655 O O . GLY A 1 82 ? 20.837 11.393 -15.251 1.00 83.81 82 GLY A O 1
ATOM 656 N N . GLU A 1 83 ? 21.630 13.342 -16.054 1.00 87.69 83 GLU A N 1
ATOM 657 C CA . GLU A 1 83 ? 21.290 14.168 -14.899 1.00 87.69 83 GLU A CA 1
ATOM 658 C C . GLU A 1 83 ? 19.807 14.529 -14.932 1.00 87.69 83 GLU A C 1
ATOM 660 O O . GLU A 1 83 ? 19.346 15.259 -15.814 1.00 87.69 83 GLU A O 1
ATOM 665 N N . ARG A 1 84 ? 19.047 14.023 -13.959 1.00 86.88 84 ARG A N 1
ATOM 666 C CA . ARG A 1 84 ? 17.617 14.303 -13.838 1.00 86.88 84 ARG A CA 1
ATOM 667 C C . ARG A 1 84 ? 17.257 14.681 -12.408 1.00 86.88 84 ARG A C 1
ATOM 669 O O . ARG A 1 84 ? 17.647 14.014 -11.449 1.00 86.88 84 ARG A O 1
ATOM 676 N N . LEU A 1 85 ? 16.479 15.753 -12.291 1.00 91.06 85 LEU A N 1
ATOM 677 C CA . LEU A 1 85 ? 15.812 16.145 -11.057 1.00 91.06 85 LEU A CA 1
ATOM 678 C C . LEU A 1 85 ? 14.432 15.480 -11.010 1.00 91.06 85 LEU A C 1
ATOM 680 O O . LEU A 1 85 ? 13.675 15.569 -11.974 1.00 91.06 85 LEU A O 1
ATOM 684 N N . TRP A 1 86 ? 14.128 14.831 -9.894 1.00 89.88 86 TRP A N 1
ATOM 685 C CA . TRP A 1 86 ? 12.854 14.179 -9.615 1.00 89.88 86 TRP A CA 1
ATOM 686 C C . TRP A 1 86 ? 12.078 14.999 -8.595 1.00 89.88 86 TRP A C 1
ATOM 688 O O . TRP A 1 86 ? 12.586 15.272 -7.502 1.00 89.88 86 TRP A O 1
ATOM 698 N N . ASP A 1 87 ? 10.851 15.366 -8.950 1.00 91.38 87 ASP A N 1
ATOM 699 C CA . ASP A 1 87 ? 9.900 16.001 -8.039 1.00 91.38 87 ASP A CA 1
ATOM 700 C C . ASP A 1 87 ? 8.850 14.986 -7.561 1.00 91.38 87 ASP A C 1
ATOM 702 O O . ASP A 1 87 ? 8.721 13.884 -8.098 1.00 91.38 87 ASP A O 1
ATOM 706 N N . VAL A 1 88 ? 8.067 15.365 -6.554 1.00 87.88 88 VAL A N 1
ATOM 707 C CA . VAL A 1 88 ? 7.000 14.561 -5.946 1.00 87.88 88 VAL A CA 1
ATOM 708 C C . VAL A 1 88 ? 6.033 14.004 -6.995 1.00 87.88 88 VAL A C 1
ATOM 710 O O . VAL A 1 88 ? 5.554 12.885 -6.847 1.00 87.88 88 VAL A O 1
ATOM 713 N N . ALA A 1 89 ? 5.768 14.749 -8.070 1.00 85.38 89 ALA A N 1
ATOM 714 C CA . ALA A 1 89 ? 4.895 14.304 -9.156 1.00 85.38 89 ALA A CA 1
ATOM 715 C C . ALA A 1 89 ? 5.478 13.147 -9.989 1.00 85.38 89 ALA A C 1
ATOM 717 O O . ALA A 1 89 ? 4.714 12.423 -10.624 1.00 85.38 89 ALA A O 1
ATOM 718 N N . ASP A 1 90 ? 6.802 12.971 -9.994 1.00 87.94 90 ASP A N 1
ATOM 719 C CA . ASP A 1 90 ? 7.467 11.947 -10.796 1.00 87.94 90 ASP A CA 1
ATOM 720 C C . ASP A 1 90 ? 7.640 10.622 -10.040 1.00 87.94 90 ASP A C 1
ATOM 722 O O . ASP A 1 90 ? 7.543 9.556 -10.649 1.00 87.94 90 ASP A O 1
ATOM 726 N N . TYR A 1 91 ? 7.917 10.672 -8.730 1.00 88.81 91 TYR A N 1
ATOM 727 C CA . TYR A 1 91 ? 8.194 9.473 -7.929 1.00 88.81 91 TYR A CA 1
ATOM 728 C C . TYR A 1 91 ? 7.026 9.026 -7.034 1.00 88.81 91 TYR A C 1
ATOM 730 O O . TYR A 1 91 ? 7.102 7.935 -6.466 1.00 88.81 91 TYR A O 1
ATOM 738 N N . VAL A 1 92 ? 5.956 9.822 -6.894 1.00 88.88 92 VAL A N 1
ATOM 739 C CA . VAL A 1 92 ? 4.753 9.442 -6.131 1.00 88.88 92 VAL A CA 1
ATOM 740 C C . VAL A 1 92 ? 3.591 9.110 -7.057 1.00 88.88 92 VAL A C 1
ATOM 742 O O . VAL A 1 92 ? 3.141 9.951 -7.834 1.00 88.88 92 VAL A O 1
ATOM 745 N N . ILE A 1 93 ? 3.057 7.892 -6.934 1.00 87.00 93 ILE A N 1
ATOM 746 C CA . ILE A 1 93 ? 1.933 7.409 -7.747 1.00 87.00 93 ILE A CA 1
ATOM 747 C C . ILE A 1 93 ? 0.846 6.826 -6.828 1.00 87.00 93 ILE A C 1
ATOM 749 O O . ILE A 1 93 ? 1.167 5.973 -6.000 1.00 87.00 93 ILE A O 1
ATOM 753 N N . PRO A 1 94 ? -0.434 7.215 -6.973 1.00 87.06 94 PRO A N 1
ATOM 754 C CA . PRO A 1 94 ? -0.913 8.422 -7.647 1.00 87.06 94 PRO A CA 1
ATOM 755 C C . PRO A 1 94 ? -0.512 9.688 -6.858 1.00 87.06 94 PRO A C 1
ATOM 757 O O . PRO A 1 94 ? -0.480 9.666 -5.627 1.00 87.06 94 PRO A O 1
ATOM 760 N N . PRO A 1 95 ? -0.275 10.834 -7.519 1.00 78.81 95 PRO A N 1
ATOM 761 C CA . PRO A 1 95 ? 0.107 12.071 -6.829 1.00 78.81 95 PRO A CA 1
ATOM 762 C C . PRO A 1 95 ? -1.057 12.723 -6.058 1.00 78.81 95 PRO A C 1
ATOM 764 O O . PRO A 1 95 ? -0.872 13.736 -5.388 1.00 78.81 95 PRO A O 1
ATOM 767 N N . GLN A 1 96 ? -2.267 12.167 -6.163 1.00 76.81 96 GLN A N 1
ATOM 768 C CA . GLN A 1 96 ? -3.508 12.738 -5.635 1.00 76.81 96 GLN A CA 1
ATOM 769 C C . GLN A 1 96 ? -3.648 12.612 -4.108 1.00 76.81 96 GLN A C 1
ATOM 771 O O . GLN A 1 96 ? -4.534 13.241 -3.539 1.00 76.81 96 GLN A O 1
ATOM 776 N N . GLY A 1 97 ? -2.762 11.864 -3.436 1.00 66.31 97 GLY A N 1
ATOM 777 C CA . GLY A 1 97 ? -2.752 11.780 -1.972 1.00 66.31 97 GLY A CA 1
ATOM 778 C C . GLY A 1 97 ? -3.984 11.076 -1.401 1.00 66.31 97 GLY A C 1
ATOM 779 O O . GLY A 1 97 ? -4.534 11.524 -0.397 1.00 66.31 97 GLY A O 1
ATOM 780 N N . GLU A 1 98 ? -4.419 10.003 -2.066 1.00 73.12 98 GLU A N 1
ATOM 781 C CA . GLU A 1 98 ? -5.452 9.094 -1.565 1.00 73.12 98 GLU A CA 1
ATOM 782 C C . GLU A 1 98 ? -4.925 8.241 -0.393 1.00 73.12 98 GLU A C 1
ATOM 784 O O . GLU A 1 98 ? -3.771 8.353 0.019 1.00 73.12 98 GLU A O 1
ATOM 789 N N . ASN A 1 99 ? -5.767 7.352 0.144 1.00 76.00 99 ASN A N 1
ATOM 790 C CA . ASN A 1 99 ? -5.441 6.514 1.305 1.00 76.00 99 ASN A CA 1
ATOM 791 C C . ASN A 1 99 ? -4.172 5.649 1.133 1.00 76.00 99 ASN A C 1
ATOM 793 O O . ASN A 1 99 ? -3.615 5.196 2.132 1.00 76.00 99 ASN A O 1
ATOM 797 N N . VAL A 1 100 ? -3.722 5.403 -0.104 1.00 83.94 100 VAL A N 1
ATOM 798 C CA . VAL A 1 100 ? -2.499 4.653 -0.421 1.00 83.94 100 VAL A CA 1
ATOM 799 C C . VAL A 1 100 ? -1.717 5.395 -1.503 1.00 83.94 100 VAL A C 1
ATOM 801 O O . VAL A 1 100 ? -2.277 5.785 -2.525 1.00 83.94 100 VAL A O 1
ATOM 804 N N . PHE A 1 101 ? -0.412 5.556 -1.291 1.00 87.19 101 PHE A N 1
ATOM 805 C CA . PHE A 1 101 ? 0.515 6.108 -2.276 1.00 87.19 101 PHE A CA 1
ATOM 806 C C . PHE A 1 101 ? 1.805 5.287 -2.297 1.00 87.19 101 PHE A C 1
ATOM 808 O O . PHE A 1 101 ? 2.233 4.751 -1.273 1.00 87.19 101 PHE A O 1
ATOM 815 N N . PHE A 1 102 ? 2.431 5.205 -3.466 1.00 89.00 102 PHE A N 1
ATOM 816 C CA . PHE A 1 102 ? 3.710 4.530 -3.666 1.00 89.00 102 PHE A CA 1
ATOM 817 C C . PHE A 1 102 ? 4.812 5.564 -3.861 1.00 89.00 102 PHE A C 1
ATOM 819 O O . PHE A 1 102 ? 4.590 6.579 -4.515 1.00 89.00 102 PHE A O 1
ATOM 826 N N . VAL A 1 103 ? 5.992 5.303 -3.297 1.00 90.38 103 VAL A N 1
ATOM 827 C CA . VAL A 1 103 ? 7.190 6.139 -3.452 1.00 90.38 103 VAL A CA 1
ATOM 828 C C . VAL A 1 103 ? 8.237 5.316 -4.186 1.00 90.38 103 VAL A C 1
ATOM 830 O O . VAL A 1 103 ? 8.727 4.322 -3.653 1.00 90.38 103 VAL A O 1
ATOM 833 N N . ILE A 1 104 ? 8.570 5.729 -5.404 1.00 88.75 104 ILE A N 1
ATOM 834 C CA . ILE A 1 104 ? 9.580 5.069 -6.229 1.00 88.75 104 ILE A CA 1
ATOM 835 C C . ILE A 1 104 ? 10.963 5.397 -5.663 1.00 88.75 104 ILE A C 1
ATOM 837 O O . ILE A 1 104 ? 11.335 6.564 -5.545 1.00 88.75 104 ILE A O 1
ATOM 841 N N . THR A 1 105 ? 11.725 4.360 -5.320 1.00 87.19 105 THR A N 1
ATOM 842 C CA . THR A 1 105 ? 13.095 4.485 -4.793 1.00 87.19 105 THR A CA 1
ATOM 843 C C . THR A 1 105 ? 14.151 4.021 -5.790 1.00 87.19 105 THR A C 1
ATOM 845 O O . THR A 1 105 ? 15.280 4.505 -5.749 1.00 87.19 105 THR A O 1
ATOM 848 N N . ASN A 1 106 ? 13.789 3.117 -6.704 1.00 86.38 106 ASN A N 1
ATOM 849 C CA . ASN A 1 106 ? 14.657 2.617 -7.760 1.00 86.38 106 ASN A CA 1
ATOM 850 C C . ASN A 1 106 ? 13.887 2.536 -9.087 1.00 86.38 106 ASN A C 1
ATOM 852 O O . ASN A 1 106 ? 12.715 2.160 -9.117 1.00 86.38 106 ASN A O 1
ATOM 856 N N . LEU A 1 107 ? 14.548 2.895 -10.186 1.00 82.88 107 LEU A N 1
ATOM 857 C CA . LEU A 1 107 ? 13.952 2.961 -11.512 1.00 82.88 107 LEU A CA 1
ATOM 858 C C . LEU A 1 107 ? 14.897 2.364 -12.555 1.00 82.88 107 LEU A C 1
ATOM 860 O O . LEU A 1 107 ? 16.052 2.768 -12.657 1.00 82.88 107 LEU A O 1
ATOM 864 N N . VAL A 1 108 ? 14.357 1.468 -13.382 1.00 84.44 108 VAL A N 1
ATOM 865 C CA . VAL A 1 108 ? 15.018 0.955 -14.587 1.00 84.44 108 VAL A CA 1
ATOM 866 C C . VAL A 1 108 ? 14.195 1.401 -15.795 1.00 84.44 108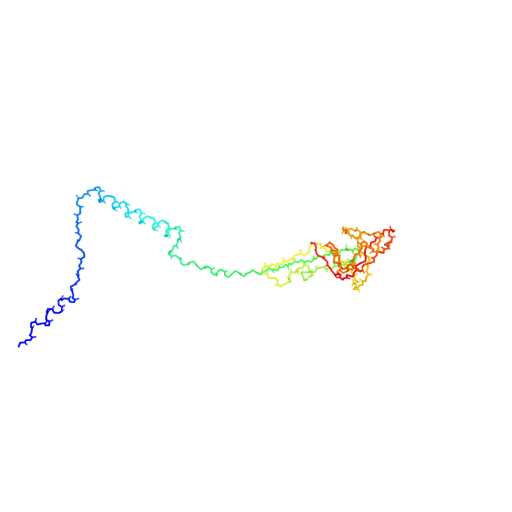 VAL A C 1
ATOM 868 O O . VAL A 1 108 ? 13.003 1.095 -15.891 1.00 84.44 108 VAL A O 1
ATOM 871 N N . VAL A 1 109 ? 14.806 2.164 -16.707 1.00 82.31 109 VAL A N 1
ATOM 872 C CA . VAL A 1 109 ? 14.117 2.742 -17.871 1.00 82.31 109 VAL A CA 1
ATOM 873 C C . VAL A 1 109 ? 14.740 2.206 -19.146 1.00 82.31 109 VAL A C 1
ATOM 875 O O . VAL A 1 109 ? 15.916 2.406 -19.383 1.00 82.31 109 VAL A O 1
ATOM 878 N N . THR A 1 110 ? 13.935 1.624 -20.028 1.00 83.62 110 THR A N 1
ATOM 879 C CA . THR A 1 110 ? 14.387 1.253 -21.374 1.00 83.62 110 THR A CA 1
ATOM 880 C C . THR A 1 110 ? 13.890 2.308 -22.372 1.00 83.62 110 THR A C 1
ATOM 882 O O . THR A 1 110 ? 12.725 2.257 -22.778 1.00 83.62 110 THR A O 1
ATOM 885 N N . PRO A 1 111 ? 14.699 3.330 -22.723 1.00 82.25 111 PRO A N 1
ATOM 886 C CA . PRO A 1 111 ? 14.255 4.405 -23.604 1.00 82.25 111 PRO A CA 1
ATOM 887 C C . PRO A 1 111 ? 14.022 3.892 -25.029 1.00 82.25 111 PRO A C 1
ATOM 889 O O . PRO A 1 111 ? 14.657 2.944 -25.479 1.00 82.25 111 PRO A O 1
ATOM 892 N N . ASN A 1 112 ? 13.137 4.566 -25.764 1.00 83.38 112 ASN A N 1
ATOM 893 C CA . ASN A 1 112 ? 12.873 4.302 -27.183 1.00 83.38 112 ASN A CA 1
ATOM 894 C C . ASN A 1 112 ? 12.400 2.876 -27.523 1.00 83.38 112 ASN A C 1
ATOM 896 O O . ASN A 1 112 ? 12.552 2.463 -28.672 1.00 83.38 112 ASN A O 1
ATOM 900 N N . GLN A 1 113 ? 11.784 2.140 -26.589 1.00 83.19 113 GLN A N 1
ATOM 901 C CA . GLN A 1 113 ? 11.128 0.883 -26.954 1.00 83.19 113 GLN A CA 1
ATOM 902 C C . GLN A 1 113 ? 10.034 1.123 -28.001 1.00 83.19 113 GLN A C 1
ATOM 904 O O . GLN A 1 113 ? 9.221 2.045 -27.897 1.00 83.19 113 GLN A O 1
ATOM 909 N N . ARG A 1 114 ? 10.028 0.271 -29.026 1.00 84.75 114 ARG A N 1
ATOM 910 C CA . ARG A 1 114 ? 9.038 0.242 -30.104 1.00 84.75 114 ARG A CA 1
ATOM 911 C C . ARG A 1 114 ? 8.474 -1.164 -30.212 1.00 84.75 114 ARG A C 1
ATOM 913 O O . ARG A 1 114 ? 9.126 -2.123 -29.816 1.00 84.75 114 ARG A O 1
ATOM 920 N N . GLN A 1 115 ? 7.250 -1.272 -30.724 1.00 86.06 115 GLN A N 1
ATOM 921 C CA . GLN A 1 115 ? 6.658 -2.570 -31.016 1.00 86.06 115 GLN A CA 1
ATOM 922 C C . GLN A 1 115 ? 7.360 -3.131 -32.250 1.00 86.06 115 GLN A C 1
ATOM 924 O O . GLN A 1 115 ? 7.070 -2.736 -33.379 1.00 86.06 115 GLN A O 1
ATOM 929 N N . GLU A 1 116 ? 8.298 -4.034 -32.019 1.00 85.50 116 GLU A N 1
ATOM 930 C CA . GLU A 1 116 ? 9.031 -4.723 -33.067 1.00 85.50 116 GLU A CA 1
ATOM 931 C C . GLU A 1 116 ? 9.313 -6.169 -32.659 1.00 85.50 116 GLU A C 1
ATOM 933 O O . GLU A 1 116 ? 9.028 -6.596 -31.539 1.00 85.50 116 GLU A O 1
ATOM 938 N N . THR A 1 117 ? 9.824 -6.948 -33.610 1.00 86.06 117 THR A N 1
ATOM 939 C CA . THR A 1 117 ? 10.282 -8.309 -33.337 1.00 86.06 117 THR A CA 1
ATOM 940 C C . THR A 1 117 ? 11.754 -8.260 -32.964 1.00 86.06 117 THR A C 1
ATOM 942 O O . THR A 1 117 ? 12.593 -7.971 -33.816 1.00 86.06 117 THR A O 1
ATOM 945 N N . CYS A 1 118 ? 12.059 -8.550 -31.704 1.00 84.44 118 CYS A N 1
ATOM 946 C CA . CYS A 1 118 ? 13.415 -8.546 -31.164 1.00 84.44 118 CYS A CA 1
ATOM 947 C C . CYS A 1 118 ? 13.717 -9.858 -30.423 1.00 84.44 118 CYS A C 1
ATOM 949 O O . CYS A 1 118 ? 12.813 -10.620 -30.074 1.00 84.44 118 CYS A O 1
ATOM 951 N N . ALA A 1 119 ? 15.005 -10.162 -30.253 1.00 85.88 119 ALA A N 1
ATOM 952 C CA . ALA A 1 119 ? 15.445 -11.310 -29.465 1.00 85.88 119 ALA A CA 1
ATOM 953 C C . ALA A 1 119 ? 15.244 -11.034 -27.967 1.00 85.88 119 ALA A C 1
ATOM 955 O O . ALA A 1 119 ? 15.510 -9.926 -27.501 1.00 85.88 119 ALA A O 1
ATOM 956 N N . GLU A 1 120 ? 14.791 -12.041 -27.221 1.00 85.62 120 GLU A N 1
ATOM 957 C CA . GLU A 1 120 ? 14.609 -11.924 -25.773 1.00 85.62 120 GLU A CA 1
ATOM 958 C C . GLU A 1 120 ? 15.958 -11.875 -25.036 1.00 85.62 120 GLU A C 1
ATOM 960 O O . GLU A 1 120 ? 16.984 -12.367 -25.522 1.00 85.62 120 GLU A O 1
ATOM 965 N N . ASN A 1 121 ? 15.951 -11.274 -23.844 1.00 82.88 121 ASN A N 1
ATOM 966 C CA . ASN A 1 121 ? 17.123 -11.180 -22.980 1.00 82.88 121 ASN A CA 1
ATOM 967 C C . ASN A 1 121 ? 17.551 -12.567 -22.458 1.00 82.88 121 ASN A C 1
ATOM 969 O O . ASN A 1 121 ? 16.725 -13.328 -21.955 1.00 82.88 121 ASN A O 1
ATOM 973 N N . GLU A 1 122 ? 18.855 -12.849 -22.513 1.00 80.56 122 GLU A N 1
ATOM 974 C CA . GLU A 1 122 ? 19.494 -14.086 -22.036 1.00 80.56 122 GLU A CA 1
ATOM 975 C C . GLU A 1 122 ? 19.235 -14.367 -20.547 1.00 80.56 122 GLU A C 1
ATOM 977 O O . GLU A 1 122 ? 19.229 -15.521 -20.126 1.00 80.56 122 GLU A O 1
ATOM 982 N N . SER A 1 123 ? 18.985 -13.325 -19.749 1.00 81.00 123 SER A N 1
ATOM 983 C CA . SER A 1 123 ? 18.701 -13.450 -18.314 1.00 81.00 123 SER A CA 1
ATOM 984 C C . SER A 1 123 ? 17.350 -14.106 -17.999 1.00 81.00 123 SER A C 1
ATOM 986 O O . SER A 1 123 ? 17.091 -14.428 -16.838 1.00 81.00 123 SER A O 1
ATOM 988 N N . ILE A 1 124 ? 16.467 -14.265 -18.990 1.00 83.19 124 ILE A N 1
ATOM 989 C CA . ILE A 1 124 ? 15.132 -14.832 -18.794 1.00 83.19 124 ILE A CA 1
ATOM 990 C C . ILE A 1 124 ? 15.179 -16.359 -18.969 1.00 83.19 124 ILE A C 1
ATOM 992 O O . ILE A 1 124 ? 15.655 -16.847 -19.999 1.00 83.19 124 ILE A O 1
ATOM 996 N N . PRO A 1 125 ? 14.664 -17.142 -18.000 1.00 76.94 125 PRO A N 1
ATOM 997 C CA . PRO A 1 125 ? 14.515 -18.581 -18.183 1.00 76.94 125 PRO A CA 1
ATOM 998 C C . PRO A 1 125 ? 13.574 -18.846 -19.369 1.00 76.94 125 PRO A C 1
ATOM 1000 O O . PRO A 1 125 ? 12.558 -18.169 -19.511 1.00 76.94 125 PRO A O 1
ATOM 1003 N N . ASP A 1 126 ? 13.928 -19.806 -20.225 1.00 79.88 126 ASP A N 1
ATOM 1004 C CA . ASP A 1 126 ? 13.245 -20.146 -21.490 1.00 79.88 126 ASP A CA 1
ATOM 1005 C C . ASP A 1 126 ? 13.460 -19.172 -22.664 1.00 79.88 126 ASP A C 1
ATOM 1007 O O . ASP A 1 126 ? 12.758 -19.267 -23.673 1.00 79.88 126 ASP A O 1
ATOM 1011 N N . ALA A 1 127 ? 14.433 -18.256 -22.569 1.00 82.31 127 ALA A N 1
ATOM 1012 C CA . ALA A 1 127 ? 14.809 -17.381 -23.683 1.00 82.31 127 ALA A CA 1
ATOM 1013 C C . ALA A 1 127 ? 15.758 -18.038 -24.703 1.00 82.31 127 ALA A C 1
ATOM 1015 O O . ALA A 1 127 ? 15.828 -17.583 -25.842 1.00 82.31 127 ALA A O 1
ATOM 1016 N N . VAL A 1 128 ? 16.484 -19.092 -24.319 1.00 86.88 128 VAL A N 1
ATOM 1017 C CA . VAL A 1 128 ? 17.487 -19.761 -25.168 1.00 86.88 128 VAL A CA 1
ATOM 1018 C C . VAL A 1 128 ? 16.825 -20.843 -26.025 1.00 86.88 128 VAL A C 1
ATOM 1020 O O . VAL A 1 128 ? 16.051 -21.649 -25.516 1.00 86.88 128 VAL A O 1
ATOM 1023 N N . CYS A 1 129 ? 17.156 -20.893 -27.314 1.00 86.50 129 CYS A N 1
ATOM 1024 C CA . CYS A 1 129 ? 16.656 -21.893 -28.263 1.00 86.50 129 CYS A CA 1
ATOM 1025 C C . CYS A 1 129 ? 17.795 -22.449 -29.121 1.00 86.50 129 CYS A C 1
ATOM 1027 O O . CYS A 1 129 ? 18.807 -21.779 -29.326 1.00 86.50 129 CYS A O 1
ATOM 1029 N N . SER A 1 130 ? 17.647 -23.669 -29.641 1.00 87.31 130 SER A N 1
ATOM 1030 C CA . SER A 1 130 ? 18.602 -24.231 -30.604 1.00 87.31 130 SER A CA 1
ATOM 1031 C C . SER A 1 130 ? 18.046 -24.147 -32.018 1.00 87.31 130 SER A C 1
ATOM 1033 O O . SER A 1 130 ? 18.752 -23.699 -32.924 1.00 87.31 130 SER A O 1
ATOM 1035 N N . GLU A 1 131 ? 16.783 -24.523 -32.198 1.00 87.38 131 GLU A N 1
ATOM 1036 C CA . GLU A 1 131 ? 16.091 -24.561 -33.484 1.00 87.38 131 GLU A CA 1
ATOM 1037 C C . GLU A 1 131 ? 14.760 -23.801 -33.435 1.00 87.38 131 GLU A C 1
ATOM 1039 O O . GLU A 1 131 ? 14.200 -23.546 -32.369 1.00 87.38 131 GLU A O 1
ATOM 1044 N N . ASP A 1 132 ? 14.232 -23.441 -34.608 1.00 86.38 132 ASP A N 1
ATOM 1045 C CA . ASP A 1 132 ? 12.940 -22.7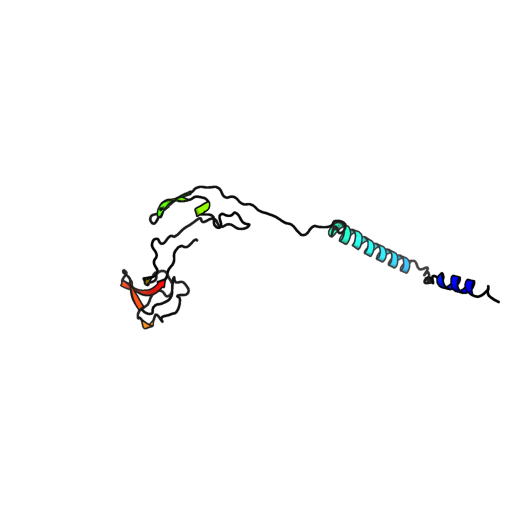48 -34.716 1.00 86.38 132 ASP A CA 1
ATOM 1046 C C . ASP A 1 132 ? 11.780 -23.596 -34.156 1.00 86.38 132 ASP A C 1
ATOM 1048 O O . ASP A 1 132 ? 10.799 -23.046 -33.663 1.00 86.38 132 ASP A O 1
ATOM 1052 N N . SER A 1 133 ? 11.904 -24.930 -34.155 1.00 84.94 133 SER A N 1
ATOM 1053 C CA . SER A 1 133 ? 10.927 -25.855 -33.561 1.00 84.94 133 SER A CA 1
ATOM 1054 C C . SER A 1 133 ? 10.829 -25.768 -32.039 1.00 84.94 133 SER A C 1
ATOM 1056 O O . SER A 1 133 ? 9.786 -26.112 -31.487 1.00 84.94 133 SER A O 1
ATOM 1058 N N . ASP A 1 134 ? 11.882 -25.297 -31.365 1.00 83.56 134 ASP A N 1
ATOM 1059 C CA . ASP A 1 134 ? 11.898 -25.129 -29.905 1.00 83.56 134 ASP A CA 1
ATOM 1060 C C . ASP A 1 134 ? 11.018 -23.946 -29.461 1.00 83.56 134 ASP A C 1
ATOM 1062 O O . ASP A 1 134 ? 10.721 -23.777 -28.279 1.00 83.56 134 ASP A O 1
ATOM 1066 N N . CYS A 1 135 ? 10.599 -23.108 -30.413 1.00 85.12 135 CYS A N 1
ATOM 1067 C CA . CYS A 1 135 ? 9.811 -21.910 -30.190 1.00 85.12 135 CYS A CA 1
ATOM 1068 C C . CYS A 1 135 ? 8.467 -22.038 -30.926 1.00 85.12 135 CYS A C 1
ATOM 1070 O O . CYS A 1 135 ? 8.352 -21.621 -32.076 1.00 85.12 135 CYS A O 1
ATOM 1072 N N . PRO A 1 136 ? 7.417 -22.600 -30.306 1.00 85.62 136 PRO A N 1
ATOM 1073 C CA . PRO A 1 136 ? 6.093 -22.584 -30.911 1.00 85.62 136 PRO A CA 1
ATOM 1074 C C . PRO A 1 136 ? 5.560 -21.137 -30.976 1.00 85.62 136 PRO A C 1
ATOM 1076 O O . PRO A 1 136 ? 5.617 -20.407 -29.978 1.00 85.62 136 PRO A O 1
ATOM 1079 N N . PRO A 1 137 ? 5.057 -20.680 -32.138 1.00 88.62 137 PRO A N 1
ATOM 1080 C CA . PRO A 1 137 ? 4.514 -19.335 -32.276 1.00 88.62 137 PRO A CA 1
ATOM 1081 C C . PRO A 1 137 ? 3.190 -19.183 -31.517 1.00 88.62 137 PRO A C 1
ATOM 1083 O O . PRO A 1 137 ? 2.383 -20.108 -31.454 1.00 88.62 137 PRO A O 1
ATOM 1086 N N . GLY A 1 138 ? 2.931 -17.978 -31.004 1.00 84.25 138 GLY A N 1
ATOM 1087 C CA . GLY A 1 138 ? 1.647 -17.610 -30.392 1.00 84.25 138 GLY A CA 1
ATOM 1088 C C . GLY A 1 138 ? 1.563 -17.802 -28.876 1.00 84.25 138 GLY A C 1
ATOM 1089 O O . GLY A 1 138 ? 0.599 -17.341 -28.268 1.00 84.25 138 GLY A O 1
ATOM 1090 N N . GLU A 1 139 ? 2.577 -18.400 -28.250 1.00 82.50 139 GLU A N 1
ATOM 1091 C CA . GLU A 1 139 ? 2.642 -18.543 -26.793 1.00 82.50 139 GLU A CA 1
ATOM 1092 C C . GLU A 1 139 ? 3.437 -17.395 -26.141 1.00 82.50 139 GLU A C 1
ATOM 1094 O O . GLU A 1 139 ? 4.522 -17.042 -26.621 1.00 82.50 139 GLU A O 1
ATOM 1099 N N . PRO A 1 140 ? 2.937 -16.785 -25.050 1.00 82.56 140 PRO A N 1
ATOM 1100 C CA . PRO A 1 140 ? 3.717 -15.848 -24.254 1.00 82.56 140 PRO A CA 1
ATOM 1101 C C . PRO A 1 140 ? 4.774 -16.583 -23.424 1.00 82.56 140 PRO A C 1
ATOM 1103 O O . PRO A 1 140 ? 4.545 -17.683 -22.924 1.00 82.56 140 PRO A O 1
ATOM 1106 N N . VAL A 1 141 ? 5.927 -15.949 -23.228 1.00 80.19 141 VAL A N 1
ATOM 1107 C CA . VAL A 1 141 ? 6.952 -16.461 -22.307 1.00 80.19 141 VAL A CA 1
ATOM 1108 C C . VAL A 1 141 ? 6.548 -16.091 -20.882 1.00 80.19 141 VAL A C 1
ATOM 1110 O O . VAL A 1 141 ? 6.349 -14.913 -20.597 1.00 80.19 141 VAL A O 1
ATOM 1113 N N . VAL A 1 142 ? 6.451 -17.076 -19.982 1.00 80.00 142 VAL A N 1
ATOM 1114 C CA . VAL A 1 142 ? 5.934 -16.904 -18.605 1.00 80.00 142 VAL A CA 1
ATOM 1115 C C . VAL A 1 142 ? 6.649 -15.783 -17.841 1.00 80.00 142 VAL A C 1
ATOM 1117 O O . VAL A 1 142 ? 6.001 -14.989 -17.163 1.00 80.00 142 VAL A O 1
ATOM 1120 N N . THR A 1 143 ? 7.970 -15.687 -17.993 1.00 81.19 143 THR A N 1
ATOM 1121 C CA . THR A 1 143 ? 8.814 -14.666 -17.344 1.00 81.19 143 THR A CA 1
ATOM 1122 C C . THR A 1 143 ? 9.330 -13.621 -18.343 1.00 81.19 143 THR A C 1
ATOM 1124 O O . THR A 1 143 ? 10.145 -12.771 -17.998 1.00 81.19 143 THR A O 1
ATOM 1127 N N . GLY A 1 144 ? 8.893 -13.691 -19.601 1.00 79.81 144 GLY A N 1
ATOM 1128 C CA . GLY A 1 144 ? 9.413 -12.853 -20.674 1.00 79.81 144 GLY A CA 1
ATOM 1129 C C . GLY A 1 144 ? 8.554 -11.631 -20.958 1.00 79.81 144 GLY A C 1
ATOM 1130 O O . GLY A 1 144 ? 7.580 -11.310 -20.273 1.00 79.81 144 GLY A O 1
ATOM 1131 N N . ASN A 1 145 ? 8.954 -10.909 -21.996 1.00 83.75 145 ASN A N 1
ATOM 1132 C CA . ASN A 1 145 ? 8.417 -9.585 -22.275 1.00 83.75 145 ASN A CA 1
ATOM 1133 C C . ASN A 1 145 ? 7.361 -9.548 -23.379 1.00 83.75 145 ASN A C 1
ATOM 1135 O O . ASN A 1 145 ? 6.752 -8.498 -23.584 1.00 83.75 145 ASN A O 1
ATOM 1139 N N . GLY A 1 146 ? 7.098 -10.658 -24.068 1.00 85.31 146 GLY A N 1
ATOM 1140 C CA . GLY A 1 146 ? 6.165 -10.693 -25.192 1.00 85.31 146 GLY A CA 1
ATOM 1141 C C . GLY A 1 146 ? 5.750 -12.094 -25.634 1.00 85.31 146 GLY A C 1
ATOM 1142 O O . GLY A 1 146 ? 5.901 -13.075 -24.904 1.00 85.31 146 GLY A O 1
ATOM 1143 N N . VAL A 1 147 ? 5.205 -12.163 -26.851 1.00 88.38 147 VAL A N 1
ATOM 1144 C CA . VAL A 1 147 ? 4.692 -13.399 -27.466 1.00 88.38 147 VAL A CA 1
ATOM 1145 C C . VAL A 1 147 ? 5.697 -13.955 -28.465 1.00 88.38 147 VAL A C 1
ATOM 1147 O O . VAL A 1 147 ? 6.232 -13.203 -29.282 1.00 88.38 147 VAL A O 1
ATOM 1150 N N . ARG A 1 148 ? 5.929 -15.271 -28.422 1.00 87.94 148 ARG A N 1
ATOM 1151 C CA . ARG A 1 148 ? 6.831 -15.988 -29.329 1.00 87.94 148 ARG A CA 1
ATOM 1152 C C . ARG A 1 148 ? 6.382 -15.847 -30.778 1.00 87.94 148 ARG A C 1
ATOM 1154 O O . ARG A 1 148 ? 5.225 -16.1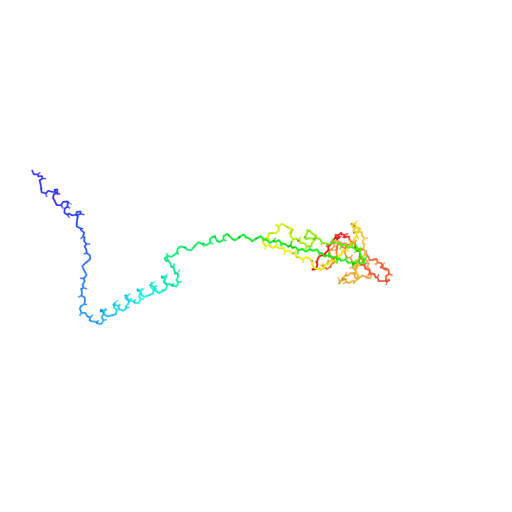17 -31.105 1.00 87.94 148 ARG A O 1
ATOM 1161 N N . THR A 1 149 ? 7.308 -15.469 -31.660 1.00 88.00 149 THR A N 1
ATOM 1162 C CA . THR A 1 149 ? 7.032 -15.390 -33.109 1.00 88.00 149 THR A CA 1
ATOM 1163 C C . THR A 1 149 ? 7.349 -16.683 -33.863 1.00 88.00 149 THR A C 1
ATOM 1165 O O . THR A 1 149 ? 6.958 -16.830 -35.018 1.00 88.00 149 THR A O 1
ATOM 1168 N N . GLY A 1 150 ? 8.023 -17.631 -33.205 1.00 87.25 150 GLY A N 1
ATOM 1169 C CA . GLY A 1 150 ? 8.404 -18.924 -33.774 1.00 87.25 150 GLY A CA 1
ATOM 1170 C C . GLY A 1 150 ? 9.726 -18.937 -34.539 1.00 87.25 150 GLY A C 1
ATOM 1171 O O . GLY A 1 150 ? 9.937 -19.791 -35.392 1.00 87.25 150 GLY A O 1
ATOM 1172 N N . ARG A 1 151 ? 10.604 -17.964 -34.269 1.00 87.38 151 ARG A N 1
ATOM 1173 C CA . ARG A 1 151 ? 11.956 -17.900 -34.837 1.00 87.38 151 ARG A CA 1
ATOM 1174 C C . ARG A 1 151 ? 13.013 -17.827 -33.745 1.00 87.38 151 ARG A C 1
ATOM 1176 O O . ARG A 1 151 ? 12.852 -17.088 -32.768 1.00 87.38 151 ARG A O 1
ATOM 1183 N N . CYS A 1 152 ? 14.102 -18.546 -33.962 1.00 87.56 152 CYS A N 1
ATOM 1184 C CA . CYS A 1 152 ? 15.277 -18.610 -33.117 1.00 87.56 152 CYS A CA 1
ATOM 1185 C C . CYS A 1 152 ? 16.423 -17.838 -33.788 1.00 87.56 152 CYS A C 1
ATOM 1187 O O . CYS A 1 152 ? 17.009 -18.288 -34.775 1.00 87.56 152 CYS A O 1
ATOM 1189 N N . LEU A 1 153 ? 16.734 -16.640 -33.284 1.00 84.94 153 LEU A N 1
ATOM 1190 C CA . LEU A 1 153 ? 17.773 -15.784 -33.863 1.00 84.94 153 LEU A CA 1
ATOM 1191 C C . LEU A 1 153 ? 19.044 -15.815 -33.024 1.00 84.94 153 LEU A C 1
ATOM 1193 O O . LEU A 1 153 ? 19.016 -15.917 -31.801 1.00 84.94 153 LEU A O 1
ATOM 1197 N N . ARG A 1 154 ? 20.187 -15.698 -33.700 1.00 80.00 154 ARG A N 1
ATOM 1198 C CA . ARG A 1 154 ? 21.482 -15.581 -33.034 1.00 80.00 154 ARG A CA 1
ATOM 1199 C C . ARG A 1 154 ? 21.666 -14.144 -32.547 1.00 80.00 154 ARG A C 1
ATOM 1201 O O . ARG A 1 154 ? 21.700 -13.230 -33.367 1.00 80.00 154 ARG A O 1
ATOM 1208 N N . ALA A 1 155 ? 21.769 -13.968 -31.235 1.00 69.56 155 ALA A N 1
ATOM 1209 C CA . ALA A 1 155 ? 22.162 -12.712 -30.614 1.00 69.56 155 ALA A CA 1
ATOM 1210 C C . ALA A 1 155 ? 23.668 -12.456 -30.826 1.00 69.56 155 ALA A C 1
ATOM 1212 O O . ALA A 1 155 ? 24.418 -13.346 -31.244 1.00 69.56 155 ALA A O 1
ATOM 1213 N N . GLU A 1 156 ? 24.118 -11.235 -30.534 1.00 67.12 156 GLU A N 1
ATOM 1214 C CA . GLU A 1 156 ? 25.506 -10.793 -30.754 1.00 67.12 156 GLU A CA 1
ATOM 1215 C C . GLU A 1 156 ? 26.546 -11.690 -30.052 1.00 67.12 156 GLU A C 1
ATOM 1217 O O . GLU A 1 156 ? 27.632 -11.912 -30.584 1.00 67.12 156 GLU A O 1
ATOM 1222 N N . ASN A 1 157 ? 26.180 -12.320 -28.931 1.00 67.31 157 ASN A N 1
ATOM 1223 C CA . ASN A 1 157 ? 27.038 -13.210 -28.140 1.00 67.31 157 ASN A CA 1
ATOM 1224 C C . ASN A 1 157 ? 27.183 -14.638 -28.705 1.00 67.31 157 ASN A C 1
ATOM 1226 O O . ASN A 1 157 ? 27.544 -15.562 -27.981 1.00 67.31 157 ASN A O 1
ATOM 1230 N N . MET A 1 158 ? 26.866 -14.869 -29.983 1.00 67.38 158 MET A N 1
ATOM 1231 C CA . MET A 1 158 ? 26.795 -16.199 -30.612 1.00 67.38 158 MET A CA 1
ATOM 1232 C C . MET A 1 158 ? 25.769 -17.175 -30.007 1.00 67.38 158 MET A C 1
ATOM 1234 O O . MET A 1 158 ? 25.603 -18.265 -30.569 1.00 67.38 158 MET A O 1
ATOM 1238 N N . GLN A 1 159 ? 25.057 -16.776 -28.955 1.00 73.75 159 GLN A N 1
ATOM 1239 C CA . GLN A 1 159 ? 23.949 -17.491 -28.336 1.00 73.75 159 GLN A CA 1
ATOM 1240 C C . GLN A 1 159 ? 22.666 -17.303 -29.154 1.00 73.75 159 GLN A C 1
ATOM 1242 O O . GLN A 1 159 ? 22.473 -16.275 -29.805 1.00 73.75 159 GLN A O 1
ATOM 1247 N N . ARG A 1 160 ? 21.809 -18.323 -29.193 1.00 81.44 160 ARG A N 1
ATOM 1248 C CA . ARG A 1 160 ? 20.544 -18.297 -29.932 1.00 81.44 160 ARG A CA 1
ATOM 1249 C C . ARG A 1 160 ? 19.390 -18.073 -28.961 1.00 81.44 160 ARG A C 1
ATOM 1251 O O . ARG A 1 160 ? 19.197 -18.874 -28.049 1.00 81.44 160 ARG A O 1
ATOM 1258 N N . ASN A 1 161 ? 18.635 -17.002 -29.185 1.00 87.06 161 ASN A N 1
ATOM 1259 C CA . ASN A 1 161 ? 17.509 -16.611 -28.349 1.00 87.06 161 ASN A CA 1
ATOM 1260 C C . ASN A 1 161 ? 16.215 -16.579 -29.164 1.00 87.06 161 ASN A C 1
ATOM 1262 O O . ASN A 1 161 ? 16.203 -16.295 -30.369 1.00 87.06 161 ASN A O 1
ATOM 1266 N N . ILE A 1 162 ? 15.105 -16.859 -28.489 1.00 87.38 162 ILE A N 1
ATOM 1267 C CA . ILE A 1 162 ? 13.776 -16.762 -29.080 1.00 87.38 162 ILE A CA 1
ATOM 1268 C C . ILE A 1 162 ? 13.450 -15.309 -29.404 1.00 87.38 162 ILE A C 1
ATOM 1270 O O . ILE A 1 162 ? 13.835 -14.377 -28.696 1.00 87.38 162 ILE A O 1
ATOM 1274 N N . THR A 1 163 ? 12.700 -15.120 -30.480 1.00 86.81 163 THR A N 1
ATOM 1275 C CA . THR A 1 163 ? 12.195 -13.805 -30.867 1.00 86.81 163 THR A CA 1
ATOM 1276 C C . THR A 1 163 ? 10.792 -13.590 -30.338 1.00 86.81 163 THR A C 1
ATOM 1278 O O . THR A 1 163 ? 9.890 -14.408 -30.572 1.00 86.81 163 THR A O 1
ATOM 1281 N N . LEU A 1 164 ? 10.601 -12.464 -29.658 1.00 85.69 164 LEU A N 1
ATOM 1282 C CA . LEU A 1 164 ? 9.304 -12.040 -29.163 1.00 85.69 164 LEU A CA 1
ATOM 1283 C C . LEU A 1 164 ? 8.827 -10.806 -29.917 1.00 85.69 164 LEU A C 1
ATOM 1285 O O . LEU A 1 164 ? 9.605 -9.948 -30.330 1.00 85.69 164 LEU A O 1
ATOM 1289 N N . ASN A 1 165 ? 7.512 -10.714 -30.060 1.00 82.56 165 ASN A N 1
ATOM 1290 C CA . ASN A 1 165 ? 6.856 -9.462 -30.379 1.00 82.56 165 ASN A CA 1
ATOM 1291 C C . ASN A 1 165 ? 6.441 -8.811 -29.054 1.00 82.56 165 ASN A C 1
ATOM 1293 O O . ASN A 1 165 ? 5.563 -9.329 -28.355 1.00 82.56 165 ASN A O 1
ATOM 1297 N N . SER A 1 166 ? 7.110 -7.721 -28.677 1.00 76.12 166 SER A N 1
ATOM 1298 C CA . SER A 1 166 ? 6.935 -7.068 -27.377 1.00 76.12 166 SER A CA 1
ATOM 1299 C C . SER A 1 166 ? 6.905 -5.550 -27.502 1.00 76.12 166 SER A C 1
ATOM 1301 O O . SER A 1 166 ? 7.578 -4.954 -28.340 1.00 76.12 166 SER A O 1
ATOM 1303 N N . PHE A 1 167 ? 6.146 -4.930 -26.605 1.00 67.81 167 PHE A N 1
ATOM 1304 C CA . PHE A 1 167 ? 6.285 -3.530 -26.252 1.00 67.81 167 PHE A CA 1
ATOM 1305 C C . PHE A 1 167 ? 6.260 -3.443 -24.732 1.00 67.81 167 PHE A C 1
ATOM 1307 O O . PHE A 1 167 ? 5.232 -3.693 -24.099 1.00 67.81 167 PHE A O 1
ATOM 1314 N N . LYS A 1 168 ? 7.402 -3.108 -24.135 1.00 59.53 168 LYS A N 1
ATOM 1315 C CA . LYS A 1 168 ? 7.470 -2.701 -22.734 1.00 59.53 168 LYS A CA 1
ATOM 1316 C C . LYS A 1 168 ? 7.884 -1.240 -22.693 1.00 59.53 168 LYS A C 1
ATOM 1318 O O . LYS A 1 168 ? 8.450 -0.729 -23.647 1.00 59.53 168 LYS A O 1
ATOM 1323 N N . SER A 1 169 ? 7.491 -0.517 -21.653 1.00 51.25 169 SER A N 1
ATOM 1324 C CA . SER A 1 169 ? 7.749 0.927 -21.619 1.00 51.25 169 SER A CA 1
ATOM 1325 C C . SER A 1 169 ? 8.333 1.422 -20.306 1.00 51.25 169 SER A C 1
ATOM 1327 O O . SER A 1 169 ? 8.870 2.526 -20.316 1.00 51.25 169 SER A O 1
ATOM 1329 N N . LYS A 1 170 ? 8.236 0.672 -19.199 1.00 54.53 170 LYS A N 1
ATOM 1330 C CA . LYS A 1 170 ? 8.823 1.012 -17.890 1.00 54.53 170 LYS A CA 1
ATOM 1331 C C . LYS A 1 170 ? 8.563 -0.091 -16.871 1.00 54.53 170 LYS A C 1
ATOM 1333 O O . LYS A 1 170 ? 7.521 -0.742 -16.935 1.00 54.53 170 LYS A O 1
ATOM 1338 N N . TYR A 1 171 ? 9.468 -0.216 -15.905 1.00 59.97 171 TYR A N 1
ATOM 1339 C CA . TYR A 1 171 ? 9.280 -1.025 -14.706 1.00 59.97 171 TYR A CA 1
ATOM 1340 C C . TYR A 1 171 ? 9.691 -0.255 -13.465 1.00 59.97 171 TYR A C 1
ATOM 1342 O O . TYR A 1 171 ? 10.639 0.529 -13.492 1.00 59.97 171 TYR A O 1
ATOM 1350 N N . PHE A 1 172 ? 8.986 -0.529 -12.376 1.00 61.00 172 PHE A N 1
ATOM 1351 C CA . PHE A 1 172 ? 9.284 -0.021 -11.047 1.00 61.00 172 PHE A CA 1
ATOM 1352 C C . PHE A 1 172 ? 9.606 -1.227 -10.162 1.00 61.00 172 PHE A C 1
ATOM 1354 O O . PHE A 1 172 ? 8.921 -2.246 -10.277 1.00 61.00 172 PHE A O 1
ATOM 1361 N N . ASN A 1 173 ? 10.653 -1.120 -9.342 1.00 48.06 173 ASN A N 1
ATOM 1362 C CA . ASN A 1 173 ? 10.996 -2.113 -8.318 1.00 48.06 173 ASN A CA 1
ATOM 1363 C C . ASN A 1 173 ? 10.615 -1.594 -6.934 1.00 48.06 173 ASN A C 1
ATOM 1365 O O . ASN A 1 173 ? 10.789 -0.373 -6.708 1.00 48.06 173 ASN A O 1
#

pLDDT: mean 81.1, std 10.96, range [44.78, 96.94]

Radius of gyration: 42.06 Å; chains: 1; bounding box: 114×43×89 Å

Organism: Myotis myotis (NCBI:txid512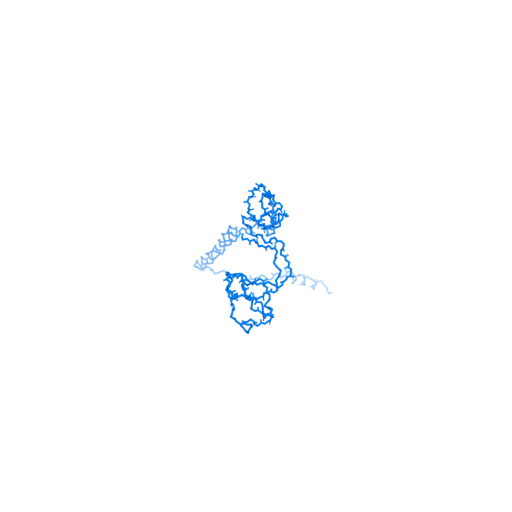98)

Foldseek 3Di:
DPDPPVVVVVVVVPPPDDDDDDDDPDPVVVVVVVVVVVVVVCCCCCPVCPVVVVVDDDDPPPPDFDADADFDKDWDADPVPGTDIDGCVRQWPPNRRHPDIGGFPDWDFDPPFDQDKDQWDPPAPLFFDDALVSFDFPDDDPRTFATFHSDWDQDPVSTTTTIGRHGDGIDTD